Protein AF-A0A7K8X7M4-F1 (afdb_monomer)

Foldseek 3Di:
DDDADADPVRHRDQQQPDPVSPHGDPLVVVQVVQLVQVQQLDAPVRGDPDTDSPPDPVSRDDHDPVHNGGHDCVVNVVDDVPPPPPPPPPPDDPVVVVVVVVVVVVVVD

Solvent-accessible surface area (backbone atoms only — not comparable to full-atom values): 6964 Å² total; per-residue (Å²): 136,87,85,69,61,61,39,100,84,71,42,73,44,63,73,37,31,32,97,81,70,72,50,63,17,76,59,30,49,50,46,53,50,44,45,48,54,42,38,36,68,28,38,57,94,64,48,74,92,73,75,81,79,66,99,58,78,83,77,57,68,75,84,47,86,95,49,82,59,74,44,36,53,76,84,34,71,60,65,58,88,78,69,66,71,64,75,75,66,61,94,61,59,74,66,57,58,55,51,52,54,56,53,50,54,65,73,73,102

InterPro domains:
  IPR038885 Phospho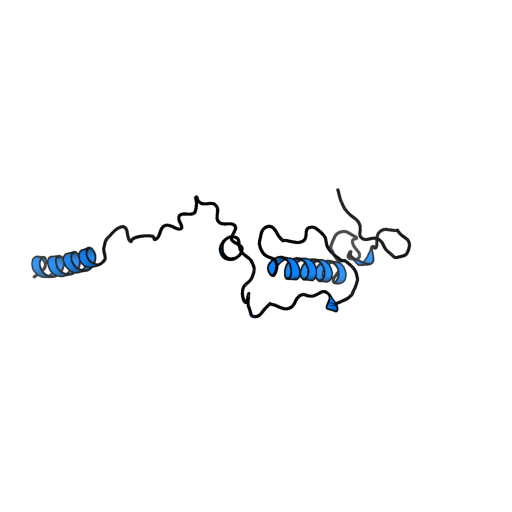lipase B1, membrane-associated [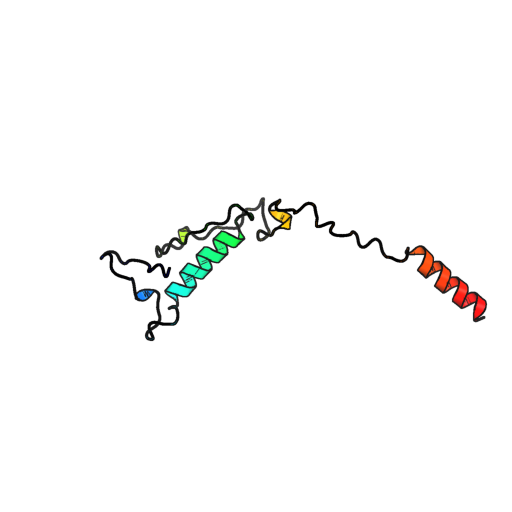PTHR21325] (8-77)

Radius of gyration: 26.49 Å; Cα contacts (8 Å, |Δi|>4): 73; chains: 1; bounding box: 84×27×50 Å

Sequence (109 aa):
NFFFVLSQNGKPDLSFFAADCFHFSIRGYAEMAMALWNNMLEPVGEKQTYNNFTHDRSKLKCPDPDKPFLSTLRNSGFRNPDFNLGKTEPSVPYWAVIVAAVAGVLVGS

Secondary structure (DSSP, 8-state):
---PPBPTTSSB-GGGB-TTSSSBPHHHHHHHHHHHHHHHHSPTTS-------SS-GGGPPPPPTT--S---TTTTT---TT--------SS-HHHHHHHHHHHHHH--

Mean predicted aligned error: 12.29 Å

Organism: NCBI:txid91767

Structure (mmCIF, N/CA/C/O backbone):
data_AF-A0A7K8X7M4-F1
#
_entry.id   AF-A0A7K8X7M4-F1
#
loop_
_atom_site.group_PDB
_atom_site.id
_atom_site.type_symbol
_atom_site.label_atom_id
_atom_site.label_alt_id
_atom_site.label_comp_id
_atom_site.label_asym_id
_atom_site.label_entity_id
_atom_site.label_seq_id
_atom_site.pdbx_PDB_ins_code
_atom_site.Cartn_x
_atom_site.Cartn_y
_atom_site.Cartn_z
_atom_site.occupancy
_atom_site.B_iso_or_equiv
_atom_site.auth_seq_id
_atom_site.auth_comp_id
_atom_site.auth_asym_id
_atom_site.auth_atom_id
_atom_site.pdbx_PDB_model_num
ATOM 1 N N . ASN A 1 1 ? 2.361 16.479 -9.514 1.00 38.31 1 ASN A N 1
ATOM 2 C CA . ASN A 1 1 ? 3.734 15.940 -9.557 1.00 38.31 1 ASN A CA 1
ATOM 3 C C . ASN A 1 1 ? 3.616 14.442 -9.813 1.00 38.31 1 ASN A C 1
ATOM 5 O O . ASN A 1 1 ? 3.019 13.770 -8.982 1.00 38.31 1 ASN A O 1
ATOM 9 N N . PHE A 1 2 ? 4.027 13.954 -10.986 1.00 48.69 2 PHE A N 1
ATOM 10 C CA . PHE A 1 2 ? 3.964 12.528 -11.330 1.00 48.69 2 PHE A CA 1
ATOM 11 C C . PHE A 1 2 ? 5.331 11.915 -11.015 1.00 48.69 2 PHE A C 1
ATOM 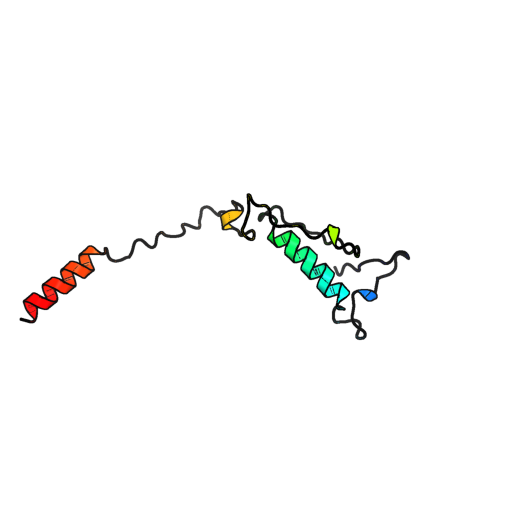13 O O . PHE A 1 2 ? 6.308 12.183 -11.711 1.00 48.69 2 PHE A O 1
ATOM 20 N N . PHE A 1 3 ? 5.415 11.167 -9.916 1.00 64.81 3 PHE A N 1
ATOM 21 C CA . PHE A 1 3 ? 6.647 10.493 -9.513 1.00 64.81 3 PHE A CA 1
ATOM 22 C C . PHE A 1 3 ? 6.813 9.208 -10.331 1.00 64.81 3 PHE A C 1
ATOM 24 O O . PHE A 1 3 ? 6.004 8.290 -10.218 1.00 64.81 3 PHE A O 1
ATOM 31 N N . PHE A 1 4 ? 7.864 9.140 -11.149 1.00 78.12 4 PHE A N 1
ATOM 32 C CA . PHE A 1 4 ? 8.248 7.921 -11.859 1.00 78.12 4 PHE A CA 1
ATOM 33 C C . PHE A 1 4 ? 9.108 7.030 -10.961 1.00 78.12 4 PHE A C 1
ATOM 35 O O . PHE A 1 4 ? 10.067 7.502 -10.348 1.00 78.12 4 PHE A O 1
ATOM 42 N N . VAL A 1 5 ? 8.800 5.730 -10.924 1.00 85.19 5 VAL A N 1
ATOM 43 C CA . VAL A 1 5 ? 9.707 4.731 -10.345 1.00 85.19 5 VAL A CA 1
ATOM 44 C C . VAL A 1 5 ? 10.943 4.650 -11.231 1.00 85.19 5 VAL A C 1
ATOM 46 O O . VAL A 1 5 ? 10.819 4.571 -12.452 1.00 85.19 5 VAL A O 1
ATOM 49 N N . LEU A 1 6 ? 12.130 4.699 -10.631 1.00 88.81 6 LEU A N 1
ATOM 50 C CA . LEU A 1 6 ? 13.388 4.655 -11.368 1.00 88.81 6 LEU A CA 1
ATOM 51 C C . LEU A 1 6 ? 13.924 3.225 -11.442 1.00 88.81 6 LEU A C 1
ATOM 53 O O . LEU A 1 6 ? 13.878 2.471 -10.472 1.00 88.81 6 LEU A O 1
ATOM 57 N N . SER A 1 7 ? 14.464 2.875 -12.603 1.00 85.81 7 SER A N 1
ATOM 58 C CA . SER A 1 7 ? 15.255 1.666 -12.809 1.00 85.81 7 SER A CA 1
ATOM 59 C C . SER A 1 7 ? 16.656 1.830 -12.199 1.00 85.81 7 SER A C 1
ATOM 61 O O . SER A 1 7 ? 17.057 2.931 -11.818 1.00 85.81 7 SER A O 1
ATOM 63 N N . GLN A 1 8 ? 17.453 0.758 -12.183 1.00 86.31 8 GLN A N 1
ATOM 64 C CA . GLN A 1 8 ? 18.852 0.787 -11.725 1.00 86.31 8 GLN A CA 1
ATOM 65 C C . GLN A 1 8 ? 19.707 1.812 -12.489 1.00 86.31 8 GLN A C 1
ATOM 67 O O . GLN A 1 8 ? 20.660 2.360 -11.948 1.00 86.31 8 GLN A O 1
ATOM 72 N N . ASN A 1 9 ? 19.317 2.131 -13.726 1.00 89.12 9 ASN A N 1
ATOM 73 C CA . ASN A 1 9 ? 20.000 3.102 -14.581 1.00 89.12 9 ASN A CA 1
ATOM 74 C C . ASN A 1 9 ? 19.536 4.555 -14.344 1.00 89.12 9 ASN A C 1
ATOM 76 O O . ASN A 1 9 ? 19.845 5.431 -15.149 1.00 89.12 9 ASN A O 1
ATOM 80 N N . GLY A 1 10 ? 18.712 4.810 -13.318 1.00 88.88 10 GLY A N 1
ATOM 81 C CA . GLY A 1 10 ? 18.181 6.138 -12.984 1.00 88.88 10 GLY A CA 1
ATOM 82 C C . GLY A 1 10 ? 17.128 6.687 -13.955 1.00 88.88 10 GLY A C 1
ATOM 83 O O . GLY A 1 10 ? 16.680 7.819 -13.801 1.00 88.88 10 GLY A O 1
ATOM 84 N N . LYS A 1 11 ? 16.720 5.905 -14.961 1.00 90.25 11 LYS A N 1
ATOM 85 C CA . LYS A 1 11 ? 15.651 6.252 -15.913 1.00 90.25 11 LYS A CA 1
ATOM 86 C C . LYS A 1 11 ? 14.291 5.754 -15.412 1.00 90.25 11 LYS A C 1
ATOM 88 O O . LYS A 1 11 ? 14.280 4.780 -14.658 1.00 90.25 11 LYS A O 1
ATOM 93 N N . PRO A 1 12 ? 13.163 6.343 -15.853 1.00 89.62 12 PRO A N 1
ATOM 94 C CA . PRO A 1 12 ? 11.837 5.802 -15.567 1.00 89.62 12 PRO A CA 1
ATOM 95 C C . PRO A 1 12 ? 11.740 4.317 -15.935 1.00 89.62 12 PRO A C 1
ATOM 97 O O . PRO A 1 12 ? 12.068 3.923 -17.056 1.00 89.62 12 PRO A O 1
ATOM 100 N N . ASP A 1 13 ? 11.311 3.495 -14.984 1.00 91.38 13 ASP A N 1
ATOM 101 C CA . ASP A 1 13 ? 11.078 2.072 -15.191 1.00 91.38 13 ASP A CA 1
ATOM 102 C C . ASP A 1 13 ? 9.705 1.872 -15.844 1.00 91.38 13 ASP A C 1
ATOM 104 O O . ASP A 1 13 ? 8.661 1.874 -15.190 1.00 91.38 13 ASP A O 1
ATOM 108 N N . LEU A 1 14 ? 9.712 1.701 -17.166 1.00 91.38 14 LEU A N 1
ATOM 109 C CA . LEU A 1 14 ? 8.496 1.495 -17.951 1.00 91.38 14 LEU A CA 1
ATOM 110 C C . LEU A 1 14 ? 7.857 0.117 -17.721 1.00 91.38 14 LEU A C 1
ATOM 112 O O . LEU A 1 14 ? 6.718 -0.085 -18.123 1.00 91.38 14 LEU A O 1
ATOM 116 N N . SER A 1 15 ? 8.525 -0.820 -17.034 1.00 91.56 15 SER A N 1
ATOM 117 C CA . SER A 1 15 ? 7.957 -2.152 -16.765 1.00 91.56 15 SER A CA 1
ATOM 118 C C . SER A 1 15 ? 6.752 -2.130 -15.812 1.00 91.56 15 SER A C 1
ATOM 120 O O . SER A 1 15 ? 6.012 -3.113 -15.711 1.00 91.56 15 SER A O 1
ATOM 122 N N . PHE A 1 16 ? 6.516 -1.006 -15.128 1.00 92.25 16 PHE A N 1
ATOM 123 C CA . PHE A 1 16 ? 5.310 -0.775 -14.330 1.00 92.25 16 PHE A CA 1
ATOM 124 C C . PHE A 1 16 ? 4.078 -0.401 -15.168 1.00 92.25 16 PHE A C 1
ATOM 126 O O . PHE A 1 16 ? 2.969 -0.417 -14.635 1.00 92.25 16 PHE A O 1
ATOM 133 N N . PHE A 1 17 ? 4.245 -0.125 -16.464 1.00 93.44 17 PHE A N 1
ATOM 134 C CA . PHE A 1 17 ? 3.170 0.221 -17.394 1.00 93.44 17 PHE A CA 1
ATOM 135 C C . PHE A 1 17 ? 2.946 -0.889 -18.427 1.00 93.44 17 PHE A C 1
ATOM 137 O O . PHE A 1 17 ? 3.832 -1.696 -18.712 1.00 93.44 17 PHE A O 1
ATOM 144 N N . ALA A 1 18 ? 1.727 -0.965 -18.953 1.00 94.56 18 ALA A N 1
ATOM 145 C CA . ALA A 1 18 ? 1.362 -1.843 -20.053 1.00 94.56 18 ALA A CA 1
ATOM 146 C C . ALA A 1 18 ? 1.980 -1.354 -21.377 1.00 94.56 18 ALA A C 1
ATOM 148 O O . ALA A 1 18 ? 2.614 -0.301 -21.441 1.00 94.56 18 ALA A O 1
ATOM 149 N N . ALA A 1 19 ? 1.780 -2.115 -22.457 1.00 93.75 19 ALA A N 1
ATOM 150 C CA . ALA A 1 19 ? 2.335 -1.794 -23.776 1.00 93.75 19 ALA A CA 1
ATOM 151 C C . ALA A 1 19 ? 1.843 -0.450 -24.352 1.00 93.75 19 ALA A C 1
ATOM 153 O O . ALA A 1 19 ? 2.506 0.121 -25.212 1.00 93.75 19 ALA A O 1
ATOM 154 N N . ASP A 1 20 ? 0.700 0.053 -23.877 1.00 93.38 20 ASP A N 1
ATOM 155 C CA . ASP A 1 20 ? 0.149 1.360 -24.251 1.00 93.38 20 ASP A CA 1
ATOM 156 C C . ASP A 1 20 ? 0.756 2.540 -23.470 1.00 93.38 20 ASP A C 1
ATOM 158 O O . ASP A 1 20 ? 0.398 3.689 -23.723 1.00 93.38 20 ASP A O 1
ATOM 162 N N . CYS A 1 21 ? 1.669 2.268 -22.530 1.00 89.56 21 CYS A N 1
ATOM 163 C CA . CYS A 1 21 ? 2.324 3.252 -21.667 1.00 89.56 21 CYS A CA 1
ATOM 164 C C . CYS A 1 21 ? 1.362 4.100 -20.810 1.00 89.56 21 CYS A C 1
ATOM 166 O O . CYS A 1 21 ? 1.782 5.117 -20.255 1.00 89.56 21 CYS A O 1
ATOM 168 N N . PHE A 1 22 ? 0.093 3.702 -20.691 1.00 88.56 22 PHE A N 1
ATOM 169 C CA . PHE A 1 22 ? -0.933 4.442 -19.961 1.00 88.56 22 PHE A CA 1
ATOM 170 C C . PHE A 1 22 ? -1.502 3.623 -18.807 1.00 88.56 22 PHE A C 1
ATOM 172 O O . PHE A 1 22 ? -1.531 4.091 -17.668 1.00 88.56 22 PHE A O 1
ATOM 179 N N . HIS A 1 23 ? -1.912 2.386 -19.075 1.00 94.31 23 HIS A N 1
ATOM 180 C CA . HIS A 1 23 ? -2.382 1.500 -18.021 1.00 94.31 23 HIS A CA 1
ATOM 181 C C . HIS A 1 23 ? -1.203 0.924 -17.243 1.00 94.31 23 HIS A C 1
ATOM 183 O O . HIS A 1 23 ? -0.102 0.754 -17.768 1.00 94.31 23 HIS A O 1
ATOM 189 N N . PHE A 1 24 ? -1.430 0.581 -15.977 1.00 93.44 24 PHE A N 1
ATOM 190 C CA . PHE A 1 24 ? -0.435 -0.164 -15.220 1.00 93.44 24 PHE A CA 1
ATOM 191 C C . PHE A 1 24 ? -0.311 -1.589 -15.759 1.00 93.44 24 PHE A C 1
ATOM 193 O O . PHE A 1 24 ? -1.294 -2.221 -16.150 1.00 93.44 24 PHE A O 1
ATOM 200 N N . SER A 1 25 ? 0.910 -2.117 -15.746 1.00 94.88 25 SER A N 1
ATOM 201 C CA . SER A 1 25 ? 1.130 -3.543 -15.960 1.00 94.88 25 SER A CA 1
ATOM 202 C C . SER A 1 25 ? 0.639 -4.338 -14.750 1.00 94.88 25 SER A C 1
ATOM 204 O O . SER A 1 25 ? 0.367 -3.791 -13.677 1.00 94.88 25 SER A O 1
ATOM 206 N N . ILE A 1 26 ? 0.607 -5.666 -14.876 1.00 94.12 26 ILE A N 1
ATOM 207 C CA . ILE A 1 26 ? 0.345 -6.550 -13.733 1.00 94.12 26 ILE A CA 1
ATOM 208 C C . ILE A 1 26 ? 1.317 -6.294 -12.569 1.00 94.12 26 ILE A C 1
ATOM 210 O O . ILE A 1 26 ? 0.934 -6.394 -11.405 1.00 94.12 26 ILE A O 1
ATOM 214 N N . ARG A 1 27 ? 2.559 -5.894 -12.878 1.00 92.44 27 ARG A N 1
ATOM 215 C CA . ARG A 1 27 ? 3.561 -5.504 -11.885 1.00 92.44 27 ARG A CA 1
ATOM 216 C C . ARG A 1 27 ? 3.164 -4.196 -11.201 1.00 92.44 27 ARG A C 1
ATOM 218 O O . ARG A 1 27 ? 3.140 -4.157 -9.978 1.00 92.44 27 ARG A O 1
ATOM 225 N N . GLY A 1 28 ? 2.796 -3.165 -11.967 1.00 92.62 28 GLY A N 1
ATOM 226 C CA . GLY A 1 28 ? 2.307 -1.890 -11.425 1.00 92.62 28 GLY A CA 1
ATOM 227 C C . GLY A 1 28 ? 1.125 -2.068 -10.473 1.00 92.62 28 GLY A C 1
ATOM 228 O O . GLY A 1 28 ? 1.187 -1.629 -9.324 1.00 92.62 28 GLY A O 1
ATOM 229 N N . TYR A 1 29 ? 0.096 -2.804 -10.904 1.00 94.62 29 TYR A N 1
ATOM 230 C CA . TYR A 1 29 ? -1.056 -3.110 -10.056 1.00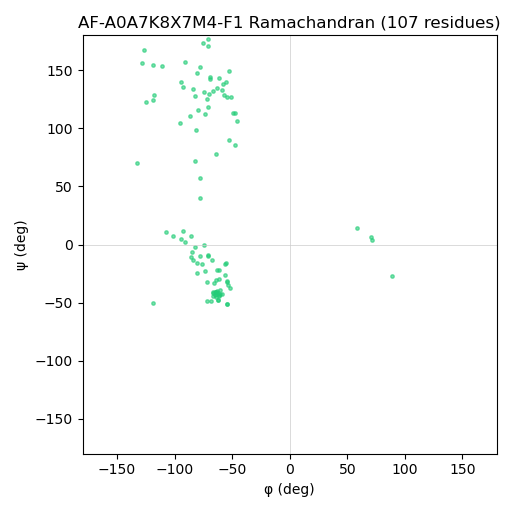 94.62 29 TYR A CA 1
ATOM 231 C C . TYR A 1 29 ? -0.677 -3.898 -8.802 1.00 94.62 29 TYR A C 1
ATOM 233 O O . TYR A 1 29 ? -1.160 -3.574 -7.718 1.00 94.62 29 TYR A O 1
ATOM 241 N N . ALA A 1 30 ? 0.195 -4.905 -8.918 1.00 94.00 30 ALA A N 1
ATOM 242 C CA . ALA A 1 30 ? 0.620 -5.700 -7.771 1.00 94.00 30 ALA A CA 1
ATOM 243 C C . ALA A 1 30 ? 1.339 -4.852 -6.710 1.00 94.00 30 ALA A C 1
ATOM 245 O O . ALA A 1 30 ? 1.040 -4.989 -5.525 1.00 94.00 30 ALA A O 1
ATOM 246 N N . GLU A 1 31 ? 2.247 -3.960 -7.116 1.00 93.50 31 GLU A N 1
ATOM 247 C CA . GLU A 1 31 ? 2.951 -3.081 -6.178 1.00 93.50 31 GLU A CA 1
ATOM 248 C C . GLU A 1 31 ? 2.005 -2.094 -5.482 1.00 93.50 31 GLU A C 1
ATOM 250 O O . GLU A 1 31 ? 2.066 -1.925 -4.262 1.00 93.50 31 GLU A O 1
ATOM 255 N N . MET A 1 32 ? 1.080 -1.489 -6.235 1.00 92.81 32 MET A N 1
ATOM 256 C CA . MET A 1 32 ? 0.073 -0.579 -5.679 1.00 92.81 32 MET A CA 1
ATOM 257 C C . MET A 1 32 ? -0.884 -1.297 -4.722 1.00 92.81 32 MET A C 1
ATOM 259 O O . MET A 1 32 ? -1.201 -0.769 -3.657 1.00 92.81 32 MET A O 1
ATOM 263 N N . ALA A 1 33 ? -1.313 -2.513 -5.066 1.00 94.88 33 ALA A N 1
ATOM 264 C CA . ALA A 1 33 ? -2.177 -3.325 -4.219 1.00 94.88 33 ALA A CA 1
ATOM 265 C C . ALA A 1 33 ? -1.482 -3.716 -2.906 1.00 94.88 33 ALA A C 1
ATOM 267 O O . ALA A 1 33 ? -2.102 -3.639 -1.847 1.00 94.88 33 ALA A O 1
ATOM 268 N N . MET A 1 34 ? -0.192 -4.072 -2.947 1.00 95.25 34 MET A N 1
ATOM 269 C CA . MET A 1 34 ? 0.586 -4.353 -1.733 1.00 95.25 34 MET A CA 1
ATOM 270 C C . MET A 1 34 ? 0.730 -3.117 -0.844 1.00 95.25 34 MET A C 1
ATOM 272 O O . MET A 1 34 ? 0.560 -3.210 0.371 1.00 95.25 34 MET A O 1
ATOM 276 N N . ALA A 1 35 ? 1.005 -1.950 -1.431 1.00 95.00 35 ALA A N 1
ATOM 277 C CA . ALA A 1 35 ? 1.096 -0.714 -0.665 1.00 95.00 35 ALA A CA 1
ATOM 278 C C . ALA A 1 35 ? -0.241 -0.335 -0.012 1.00 95.00 35 ALA A C 1
ATOM 280 O O . ALA A 1 35 ? -0.263 0.068 1.152 1.00 95.00 35 ALA A O 1
ATOM 281 N N . LEU A 1 36 ? -1.354 -0.508 -0.733 1.00 95.62 36 LEU A N 1
ATOM 282 C CA . LEU A 1 36 ? -2.695 -0.309 -0.191 1.00 95.62 36 LEU A CA 1
ATOM 283 C C . LEU A 1 36 ? -2.985 -1.288 0.949 1.00 95.62 36 LEU A C 1
ATOM 285 O O . LEU A 1 36 ? -3.444 -0.864 2.005 1.00 95.62 36 LEU A O 1
ATOM 289 N N . TRP A 1 37 ? -2.691 -2.574 0.760 1.00 96.25 37 TRP A N 1
ATOM 290 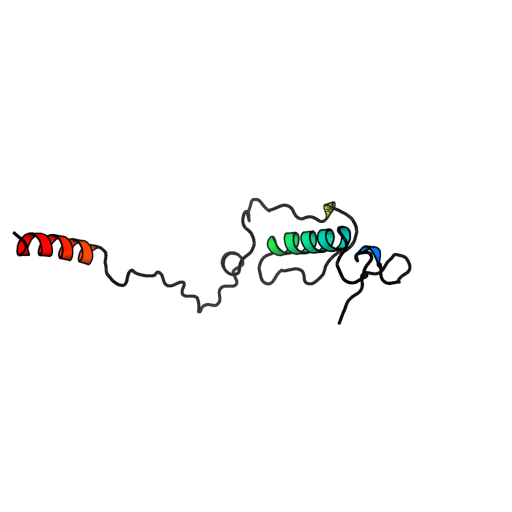C CA . TRP A 1 37 ? -2.869 -3.600 1.787 1.00 96.25 37 TRP A CA 1
ATOM 291 C C . TRP A 1 37 ? -2.144 -3.237 3.083 1.00 96.25 37 TRP A C 1
ATOM 293 O O . TRP A 1 37 ? -2.766 -3.176 4.143 1.00 96.25 37 TRP A O 1
ATOM 303 N N . ASN A 1 38 ? -0.861 -2.889 2.982 1.00 96.12 38 ASN A N 1
ATOM 304 C CA . ASN A 1 38 ? -0.064 -2.462 4.129 1.00 96.12 38 ASN A CA 1
ATOM 305 C C . ASN A 1 38 ? -0.673 -1.226 4.815 1.00 96.12 38 ASN A C 1
ATOM 307 O O . ASN A 1 38 ? -0.801 -1.206 6.037 1.00 96.12 38 ASN A O 1
ATOM 311 N N . ASN A 1 39 ? -1.142 -0.251 4.031 1.00 96.38 39 ASN A N 1
ATOM 312 C CA . ASN A 1 39 ? -1.822 0.950 4.524 1.00 96.38 39 ASN A CA 1
ATOM 313 C C . ASN A 1 39 ? -3.160 0.667 5.227 1.00 96.38 39 ASN A C 1
ATOM 315 O O . ASN A 1 39 ? -3.579 1.424 6.107 1.00 96.38 39 ASN A O 1
ATOM 319 N N . MET A 1 40 ? -3.881 -0.388 4.837 1.00 96.12 40 MET A N 1
ATOM 320 C CA . MET A 1 40 ? -5.135 -0.774 5.494 1.00 96.12 40 MET A CA 1
ATOM 321 C C . MET A 1 40 ? -4.899 -1.406 6.868 1.00 96.12 40 MET A C 1
ATOM 323 O O . MET A 1 40 ? -5.793 -1.361 7.711 1.00 96.12 40 MET A O 1
ATOM 327 N N . LEU A 1 41 ? -3.706 -1.949 7.118 1.00 95.69 41 LEU A N 1
ATOM 328 C CA . LEU A 1 41 ? -3.317 -2.499 8.419 1.00 95.69 41 LEU A CA 1
ATOM 329 C C . LEU A 1 41 ? -2.752 -1.431 9.373 1.00 95.69 41 LEU A C 1
ATOM 331 O O . LEU A 1 41 ? -2.625 -1.678 10.569 1.00 95.69 41 LEU A O 1
ATOM 335 N N . GLU A 1 42 ? -2.468 -0.228 8.875 1.00 95.06 42 GLU A N 1
ATOM 336 C CA . GLU A 1 42 ? -1.952 0.893 9.668 1.00 95.06 42 GLU A CA 1
ATOM 337 C C . GLU A 1 42 ? -3.078 1.798 10.195 1.00 95.06 42 GLU A C 1
ATOM 339 O O . GLU A 1 42 ? -3.973 2.169 9.417 1.00 95.06 42 GLU A O 1
ATOM 344 N N . PRO A 1 43 ? -3.036 2.213 11.478 1.00 93.44 43 PRO A N 1
ATOM 345 C CA . PRO A 1 43 ? -3.993 3.162 12.034 1.00 93.44 43 PRO A CA 1
ATOM 346 C C . PRO A 1 43 ? -4.090 4.445 11.202 1.00 93.44 43 PRO A C 1
ATOM 348 O O . PRO A 1 43 ? -3.125 4.897 10.586 1.00 93.44 43 PRO A O 1
ATOM 351 N N . VAL A 1 44 ? -5.267 5.068 11.181 1.00 93.44 44 VAL A N 1
ATOM 352 C CA . VAL A 1 44 ? -5.412 6.434 10.658 1.00 93.44 44 VAL A CA 1
ATOM 353 C C . VAL A 1 44 ? -4.438 7.363 11.396 1.00 93.44 44 VAL A C 1
ATOM 355 O O . VAL A 1 44 ? -4.241 7.207 12.595 1.00 93.44 44 VAL A O 1
ATOM 358 N N . GLY A 1 45 ? -3.811 8.291 10.664 1.00 91.62 45 GLY A N 1
ATOM 359 C CA . GLY A 1 45 ? -2.742 9.174 11.155 1.00 91.62 45 GLY A CA 1
ATOM 360 C C . GLY A 1 45 ? -1.335 8.592 11.014 1.00 91.62 45 GLY A C 1
ATOM 361 O O . GLY A 1 45 ? -0.394 9.345 10.804 1.00 91.62 45 GLY A O 1
ATOM 362 N N . GLU A 1 46 ? -1.220 7.265 11.013 1.00 93.31 46 GLU A N 1
ATOM 363 C CA . GLU A 1 46 ? 0.046 6.521 10.920 1.00 93.31 46 GLU A CA 1
ATOM 364 C C . GLU A 1 46 ? 0.227 5.856 9.542 1.00 93.31 46 GLU A C 1
ATOM 366 O O . GLU A 1 46 ? 1.100 5.011 9.362 1.00 93.31 46 GLU A O 1
ATOM 371 N N . LYS A 1 47 ? -0.622 6.205 8.565 1.00 94.44 47 LYS A N 1
ATOM 372 C CA . LYS A 1 47 ? -0.597 5.611 7.222 1.00 94.44 47 LYS A CA 1
ATOM 373 C C . LYS A 1 47 ? 0.634 6.063 6.442 1.00 94.44 47 LYS A C 1
ATOM 375 O O . LYS A 1 47 ? 0.877 7.264 6.306 1.00 94.44 47 LYS A O 1
ATOM 380 N N . GLN A 1 48 ? 1.365 5.118 5.863 1.00 93.31 48 GLN A N 1
ATOM 381 C C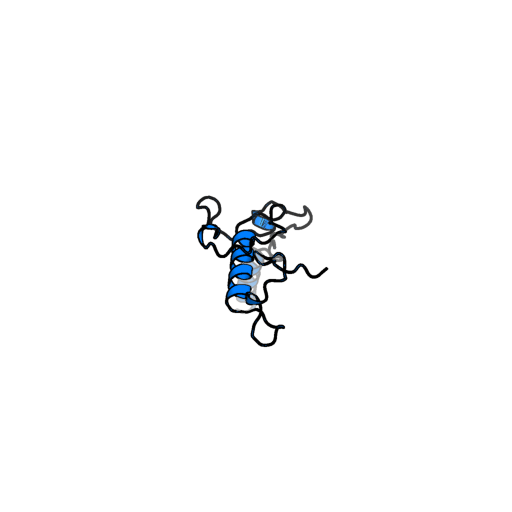A . GLN A 1 48 ? 2.495 5.393 4.986 1.00 93.31 48 GLN A CA 1
ATOM 382 C C . GLN A 1 48 ? 2.069 6.241 3.774 1.00 93.31 48 GLN A C 1
ATOM 384 O O . GLN A 1 48 ? 1.093 5.967 3.069 1.00 93.31 48 GLN A O 1
ATOM 389 N N . THR A 1 49 ? 2.857 7.278 3.499 1.00 91.69 49 THR A N 1
ATOM 390 C CA . THR A 1 49 ? 2.673 8.206 2.370 1.00 91.69 49 THR A CA 1
ATOM 391 C C . THR A 1 49 ? 3.610 7.905 1.200 1.00 91.69 49 THR A C 1
ATOM 393 O O . THR A 1 49 ? 3.673 8.661 0.232 1.00 91.69 49 THR A O 1
ATOM 396 N N . TYR A 1 50 ? 4.339 6.792 1.282 1.00 89.06 50 TYR A N 1
ATOM 397 C CA . TYR A 1 50 ? 5.291 6.335 0.281 1.00 89.06 50 TYR A CA 1
ATOM 398 C C . TYR A 1 50 ? 5.003 4.885 -0.111 1.00 89.06 50 TYR A C 1
ATOM 400 O O . TYR A 1 50 ? 4.446 4.110 0.664 1.00 89.06 50 TYR A O 1
ATOM 408 N N . ASN A 1 51 ? 5.442 4.513 -1.312 1.00 88.38 51 ASN A N 1
ATOM 409 C CA . ASN A 1 51 ? 5.362 3.149 -1.818 1.00 88.38 51 ASN A CA 1
ATOM 410 C C . ASN A 1 51 ? 6.777 2.624 -2.069 1.00 88.38 51 ASN A C 1
ATOM 412 O O . ASN A 1 51 ? 7.565 3.256 -2.773 1.00 88.38 51 ASN A O 1
ATOM 416 N N . ASN A 1 52 ? 7.091 1.448 -1.529 1.00 89.12 52 ASN A N 1
ATOM 417 C CA . ASN A 1 52 ? 8.302 0.719 -1.890 1.00 89.12 52 ASN A CA 1
ATOM 418 C C . ASN A 1 52 ? 8.011 -0.141 -3.130 1.00 89.12 52 ASN A C 1
ATOM 420 O O . ASN A 1 52 ? 7.276 -1.119 -3.026 1.00 89.12 52 ASN A O 1
ATOM 424 N N . PHE A 1 53 ? 8.591 0.205 -4.282 1.00 88.12 53 PHE A N 1
ATOM 425 C CA . PHE A 1 53 ? 8.396 -0.498 -5.562 1.00 88.12 53 PHE A CA 1
ATOM 426 C C . PHE A 1 53 ? 9.437 -1.601 -5.844 1.00 88.12 53 PHE A C 1
ATOM 428 O O . PHE A 1 53 ? 9.507 -2.124 -6.960 1.00 88.12 53 PHE A O 1
ATOM 435 N N . THR A 1 54 ? 10.250 -1.987 -4.855 1.00 87.12 54 THR A N 1
ATOM 436 C CA . THR A 1 54 ? 11.139 -3.150 -4.980 1.00 87.12 54 THR A CA 1
ATOM 437 C C . THR A 1 54 ? 10.302 -4.409 -5.167 1.00 87.12 54 THR A C 1
ATOM 439 O O . THR A 1 54 ? 9.342 -4.621 -4.431 1.00 87.12 54 THR A O 1
ATOM 442 N N . HIS A 1 55 ? 10.673 -5.267 -6.117 1.00 85.31 55 HIS A N 1
ATOM 443 C CA . HIS A 1 55 ? 9.960 -6.514 -6.409 1.00 85.31 55 HIS A CA 1
ATOM 444 C C . HIS A 1 55 ? 10.286 -7.611 -5.373 1.00 85.31 55 HIS A C 1
ATOM 446 O O . HIS A 1 55 ? 10.791 -8.684 -5.700 1.00 85.31 55 HIS A O 1
ATOM 452 N N . ASP A 1 56 ? 10.029 -7.306 -4.105 1.00 90.62 56 ASP A N 1
ATOM 453 C CA . ASP A 1 56 ? 10.171 -8.197 -2.961 1.00 90.62 56 ASP A CA 1
ATOM 454 C C . ASP A 1 56 ? 8.800 -8.374 -2.302 1.00 90.62 56 ASP A C 1
ATOM 456 O O . ASP A 1 56 ? 8.140 -7.398 -1.945 1.00 90.62 56 ASP A O 1
ATOM 460 N N . ARG A 1 57 ? 8.353 -9.625 -2.163 1.00 89.44 57 ARG A N 1
ATOM 461 C CA . ARG A 1 57 ? 7.056 -9.970 -1.562 1.00 89.44 57 ARG A CA 1
ATOM 462 C C . ARG A 1 57 ? 7.103 -10.035 -0.037 1.00 89.44 57 ARG A C 1
ATOM 464 O O . ARG A 1 57 ? 6.043 -10.009 0.579 1.00 89.44 57 ARG A O 1
ATOM 471 N N . SER A 1 58 ? 8.292 -10.053 0.569 1.00 93.06 58 SER A N 1
ATOM 472 C CA . SER A 1 58 ? 8.463 -10.072 2.029 1.00 93.06 58 SER A CA 1
ATOM 473 C C . SER A 1 58 ? 7.915 -8.813 2.715 1.00 93.06 58 SER A C 1
ATOM 475 O O . SER A 1 58 ? 7.552 -8.842 3.887 1.00 93.06 58 SER A O 1
ATOM 477 N N . LYS A 1 59 ? 7.785 -7.710 1.968 1.00 93.06 59 LYS A N 1
ATOM 478 C CA . LYS A 1 59 ? 7.234 -6.438 2.456 1.00 93.06 59 LYS A CA 1
ATOM 479 C C . LYS A 1 59 ? 5.726 -6.453 2.718 1.00 93.06 59 LYS A C 1
ATOM 481 O O . LYS A 1 59 ? 5.195 -5.452 3.198 1.00 93.06 59 LYS A O 1
ATOM 486 N N . LEU A 1 60 ? 5.013 -7.510 2.325 1.00 93.81 60 LEU A N 1
ATOM 487 C CA . LEU A 1 60 ? 3.580 -7.624 2.570 1.00 93.81 60 LEU A CA 1
ATOM 488 C C . LEU A 1 60 ? 3.351 -7.857 4.066 1.00 93.81 60 LEU A C 1
ATOM 490 O O . LEU A 1 60 ? 3.812 -8.848 4.626 1.00 93.81 60 LEU A O 1
ATOM 494 N N . LYS A 1 61 ? 2.649 -6.929 4.718 1.00 93.25 61 LYS A N 1
ATOM 495 C CA . LYS A 1 61 ? 2.363 -7.012 6.150 1.00 93.25 61 LYS A CA 1
ATOM 496 C C . LYS A 1 61 ? 1.281 -8.058 6.412 1.00 93.25 61 LYS A C 1
ATOM 498 O O . LYS A 1 61 ? 0.222 -8.049 5.778 1.00 93.25 61 LYS A O 1
ATOM 503 N N . CYS A 1 62 ? 1.541 -8.931 7.378 1.00 92.75 62 CYS A N 1
ATOM 504 C CA . CYS A 1 62 ? 0.531 -9.83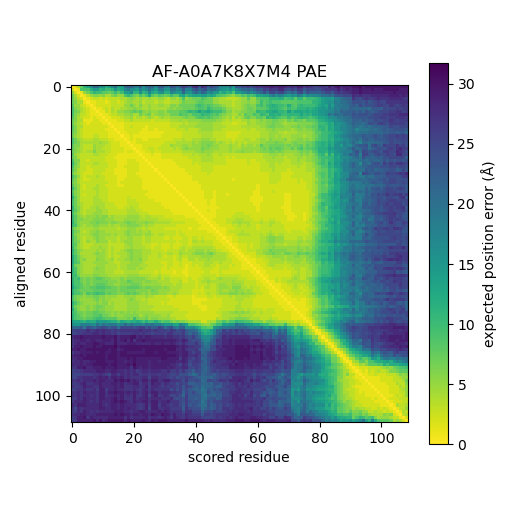3 7.918 1.00 92.75 62 CYS A CA 1
ATOM 505 C C . CYS A 1 62 ? -0.352 -9.090 8.936 1.00 92.75 62 CYS A C 1
ATOM 507 O O . CYS A 1 62 ? 0.148 -8.195 9.623 1.00 92.75 62 CYS A O 1
ATOM 509 N N . PRO A 1 63 ? -1.642 -9.448 9.058 1.00 93.06 63 PRO A N 1
ATOM 510 C CA . PRO A 1 63 ? -2.494 -8.940 10.126 1.00 93.06 63 PRO A CA 1
ATOM 511 C C . PRO A 1 63 ? -1.924 -9.274 11.508 1.00 93.06 63 PRO A C 1
ATOM 513 O O . PRO A 1 63 ? -1.452 -10.387 11.742 1.00 93.06 63 PRO A O 1
ATOM 516 N N . ASP A 1 64 ? -1.995 -8.306 12.413 1.00 90.38 64 ASP A N 1
ATOM 517 C CA . ASP A 1 64 ? -1.611 -8.462 13.813 1.00 90.38 64 ASP A CA 1
ATOM 518 C C . ASP A 1 64 ? -2.777 -9.115 14.587 1.00 90.38 64 ASP A C 1
ATOM 520 O O . ASP A 1 64 ? -3.904 -8.614 14.492 1.00 90.38 64 ASP A O 1
ATOM 524 N N . PRO A 1 65 ? -2.559 -10.213 15.340 1.00 93.31 65 PRO A N 1
ATOM 525 C CA . PRO A 1 65 ? -3.594 -10.818 16.178 1.00 93.31 65 PRO A CA 1
ATOM 526 C C . PRO A 1 65 ? -4.250 -9.840 17.164 1.00 93.31 65 PRO A C 1
ATOM 528 O O . PRO A 1 65 ? -5.443 -9.971 17.435 1.00 93.31 65 PRO A O 1
ATOM 531 N N . ASP A 1 66 ? -3.512 -8.834 17.644 1.00 93.00 66 ASP A N 1
ATOM 532 C CA . ASP A 1 66 ? -4.029 -7.809 18.556 1.00 93.00 66 ASP A CA 1
ATOM 533 C C . ASP A 1 66 ? -4.901 -6.766 17.826 1.00 93.00 66 ASP A C 1
ATOM 535 O O . ASP A 1 66 ? -5.680 -6.036 18.447 1.00 93.00 66 ASP A O 1
ATOM 539 N N . LYS A 1 67 ? -4.806 -6.696 16.489 1.00 90.31 67 LYS A N 1
ATOM 540 C CA . LYS A 1 67 ? -5.570 -5.790 15.612 1.00 90.31 67 LYS A CA 1
ATOM 541 C C . LYS A 1 67 ? -6.164 -6.563 14.422 1.00 90.31 67 LYS A C 1
ATOM 543 O O . LYS A 1 67 ? -5.769 -6.344 13.276 1.00 90.31 67 LYS A O 1
ATOM 548 N N . PRO A 1 68 ? -7.171 -7.423 14.654 1.00 92.12 68 PRO A N 1
ATOM 549 C CA . PRO A 1 68 ? -7.666 -8.367 13.648 1.00 92.12 68 PRO A CA 1
ATOM 550 C C . PRO A 1 68 ? -8.518 -7.732 12.531 1.00 92.12 68 PRO A C 1
ATOM 552 O O . PRO A 1 68 ? -8.991 -8.434 11.639 1.00 92.12 68 PRO A O 1
ATOM 555 N N . PHE A 1 69 ? -8.749 -6.416 12.567 1.00 92.50 69 PHE A N 1
ATOM 556 C CA . PHE A 1 69 ? -9.602 -5.697 11.619 1.00 92.50 69 PHE A CA 1
ATOM 557 C C . PHE A 1 69 ? -8.813 -4.644 10.843 1.00 92.50 69 PHE A C 1
ATOM 559 O O . PHE A 1 69 ? -7.845 -4.081 11.348 1.00 92.50 69 PHE A O 1
ATOM 566 N N . LEU A 1 70 ? -9.289 -4.304 9.642 1.00 95.06 70 LEU A N 1
ATOM 567 C CA . LEU A 1 70 ? -8.741 -3.184 8.876 1.00 95.06 70 LEU A CA 1
ATOM 568 C C . LEU A 1 70 ? -8.909 -1.865 9.641 1.00 95.06 70 LEU A C 1
ATOM 570 O O . LEU A 1 70 ? -9.926 -1.626 10.302 1.00 95.06 70 LEU A O 1
ATOM 574 N N . SER A 1 71 ? -7.920 -0.988 9.521 1.00 94.44 71 SER A N 1
ATOM 575 C CA . SER A 1 71 ? -7.888 0.292 10.217 1.00 94.44 71 SER A CA 1
ATOM 576 C C . SER A 1 71 ? -8.897 1.282 9.635 1.00 94.44 71 SER A C 1
ATOM 578 O O . SER A 1 71 ? -8.884 1.615 8.451 1.00 94.44 71 SER A O 1
ATOM 580 N N . THR A 1 72 ? -9.756 1.794 10.508 1.00 93.19 72 THR A N 1
ATOM 581 C CA . THR A 1 72 ? -10.819 2.769 10.245 1.00 93.19 72 THR A CA 1
ATOM 582 C C . THR A 1 72 ? -10.676 3.956 11.192 1.00 93.19 72 THR A C 1
ATOM 584 O O . THR A 1 72 ? -9.997 3.864 12.214 1.00 93.19 72 THR A O 1
ATOM 587 N N . LEU A 1 73 ? -11.389 5.056 10.930 1.00 91.44 73 LEU A N 1
ATOM 588 C CA . LEU A 1 73 ? -11.431 6.207 11.847 1.00 91.44 73 LEU A CA 1
ATOM 589 C C . LEU A 1 73 ? -11.797 5.802 13.286 1.00 91.44 73 LEU A C 1
ATOM 591 O O . LEU A 1 73 ? -11.233 6.326 14.243 1.00 91.44 73 LEU A O 1
ATOM 595 N N . ARG A 1 74 ? -12.708 4.829 13.440 1.00 88.75 74 ARG A N 1
ATOM 596 C CA . ARG A 1 74 ? -13.211 4.379 14.744 1.00 88.75 74 ARG A CA 1
ATOM 597 C C . ARG A 1 74 ? -12.178 3.583 15.537 1.00 88.75 74 ARG A C 1
ATOM 599 O O . ARG A 1 74 ? -12.002 3.852 16.718 1.00 88.75 74 ARG A O 1
ATOM 606 N N . ASN A 1 75 ? -11.536 2.593 14.918 1.00 90.06 75 ASN A N 1
ATOM 607 C CA . ASN A 1 75 ? -10.580 1.725 15.620 1.00 90.06 75 ASN A CA 1
ATOM 608 C C . ASN A 1 75 ? -9.158 2.312 15.680 1.00 90.06 75 ASN A C 1
ATOM 610 O O . ASN A 1 75 ? -8.315 1.768 16.379 1.00 90.06 75 ASN A O 1
ATOM 614 N N . SER A 1 76 ? -8.914 3.439 15.002 1.00 90.38 76 SER A N 1
ATOM 615 C CA . SER A 1 76 ? -7.634 4.160 15.038 1.00 90.38 76 SER A CA 1
ATOM 616 C C . SER A 1 76 ? -7.594 5.292 16.069 1.00 90.38 76 SER A C 1
ATOM 618 O O . SER A 1 76 ? -6.649 6.069 16.079 1.00 90.38 76 SER A O 1
ATOM 620 N N . GLY A 1 77 ? -8.637 5.463 16.890 1.00 83.69 77 GLY A N 1
ATOM 621 C CA . GLY A 1 77 ? -8.696 6.559 17.867 1.00 83.69 77 GLY A CA 1
ATOM 622 C C . GLY A 1 77 ? -8.890 7.955 17.255 1.00 83.69 77 GLY A C 1
ATOM 623 O O . GLY A 1 77 ? -8.920 8.936 17.989 1.00 83.69 77 GLY A O 1
ATOM 624 N N . PHE A 1 78 ? -9.110 8.052 15.938 1.00 74.56 78 PHE A N 1
ATOM 625 C CA . PHE A 1 78 ? -9.367 9.293 15.190 1.00 74.56 78 PHE A CA 1
ATOM 626 C C . PHE A 1 78 ? -10.813 9.786 15.352 1.00 74.56 78 PHE A C 1
ATOM 628 O O . PHE A 1 78 ? -11.470 10.222 14.401 1.00 74.56 78 PHE A O 1
ATOM 635 N N . ARG A 1 79 ? -11.361 9.683 16.566 1.00 68.31 79 ARG A N 1
ATOM 636 C CA . ARG A 1 79 ? -12.707 10.180 16.830 1.00 68.31 79 ARG A CA 1
ATOM 637 C C . ARG A 1 79 ? -12.656 11.703 16.873 1.00 68.31 79 ARG A C 1
ATOM 639 O O . ARG A 1 79 ? -12.116 12.283 17.808 1.00 68.31 79 ARG A O 1
ATOM 646 N N . ASN A 1 80 ? -13.278 12.337 15.884 1.00 57.19 80 ASN A N 1
ATOM 647 C CA . ASN A 1 80 ? -13.799 13.686 16.061 1.00 57.19 80 ASN A CA 1
ATOM 648 C C . ASN A 1 80 ? -14.784 13.628 17.249 1.00 57.19 80 ASN A C 1
ATOM 650 O O . ASN A 1 80 ? -15.662 12.754 17.223 1.00 57.19 80 ASN A O 1
ATOM 654 N N . PRO A 1 81 ? -14.676 14.490 18.277 1.00 56.56 81 PRO A N 1
ATOM 655 C CA . PRO A 1 81 ? -15.623 14.496 19.396 1.00 56.56 81 PRO A CA 1
ATOM 656 C C . PRO A 1 81 ? -17.086 14.686 18.944 1.00 56.56 81 PRO A C 1
ATOM 658 O O . PRO A 1 81 ? -17.998 14.319 19.678 1.00 56.56 81 PRO A O 1
ATOM 661 N N . ASP A 1 82 ? -17.313 15.156 17.713 1.00 54.72 82 ASP A N 1
ATOM 662 C CA . ASP A 1 82 ? -18.640 15.427 17.152 1.00 54.72 82 ASP A CA 1
ATOM 663 C C . ASP A 1 82 ? -19.411 14.220 16.618 1.00 54.72 82 ASP A C 1
ATOM 665 O O . ASP A 1 82 ? -20.633 14.295 16.489 1.00 54.72 82 ASP A O 1
ATOM 669 N N . PHE A 1 83 ? -18.772 13.068 16.381 1.00 53.44 83 PHE A N 1
ATOM 670 C CA . PHE A 1 83 ? -19.546 11.840 16.192 1.00 53.44 83 PHE A CA 1
ATOM 671 C C . PHE A 1 83 ? -19.913 11.276 17.563 1.00 53.44 83 PHE A C 1
ATOM 673 O O . PHE A 1 83 ? -19.470 10.195 17.977 1.00 53.44 83 PHE A O 1
ATOM 680 N N . ASN A 1 84 ? -20.848 11.977 18.212 1.00 50.03 84 ASN A N 1
ATOM 681 C CA . ASN A 1 84 ? -22.019 11.310 18.752 1.00 50.03 84 ASN A CA 1
ATOM 682 C C . ASN A 1 84 ? -22.545 10.416 17.625 1.00 50.03 84 ASN A C 1
ATOM 684 O O . ASN A 1 84 ? -23.400 10.794 16.832 1.00 50.03 84 ASN A O 1
ATOM 688 N N . LEU A 1 85 ? -21.982 9.207 17.537 1.00 53.62 85 LEU A N 1
ATOM 689 C CA . LEU A 1 85 ? -22.743 8.042 17.150 1.00 53.62 85 LEU A CA 1
ATOM 690 C C . LEU A 1 85 ? -23.898 8.096 18.127 1.00 53.62 85 LEU A C 1
ATOM 692 O O . LEU A 1 85 ? -23.749 7.656 19.270 1.00 53.62 85 LEU A O 1
ATOM 696 N N . GLY A 1 86 ? -24.964 8.785 17.719 1.00 50.09 86 GLY A N 1
ATOM 697 C CA . GLY A 1 86 ? -26.214 8.748 18.413 1.00 50.09 86 GLY A CA 1
ATOM 698 C C . GLY A 1 86 ? -26.402 7.270 18.631 1.00 50.09 86 GLY A C 1
ATOM 699 O O . GLY A 1 86 ? -26.532 6.497 17.681 1.00 50.09 86 GLY A O 1
ATOM 700 N N . LYS A 1 87 ? -26.358 6.859 19.896 1.00 48.06 87 LYS A N 1
ATOM 701 C CA . LYS A 1 87 ? -27.327 5.870 20.295 1.00 48.06 87 LYS A CA 1
ATOM 702 C C . LYS A 1 87 ? -28.601 6.438 19.698 1.00 48.06 87 LYS A C 1
ATOM 704 O O . LYS A 1 87 ? -29.032 7.520 20.099 1.00 48.06 87 LYS A O 1
ATOM 709 N N . THR A 1 88 ? -29.085 5.835 18.620 1.00 57.56 88 THR A N 1
ATOM 710 C CA . THR A 1 88 ? -30.471 6.009 18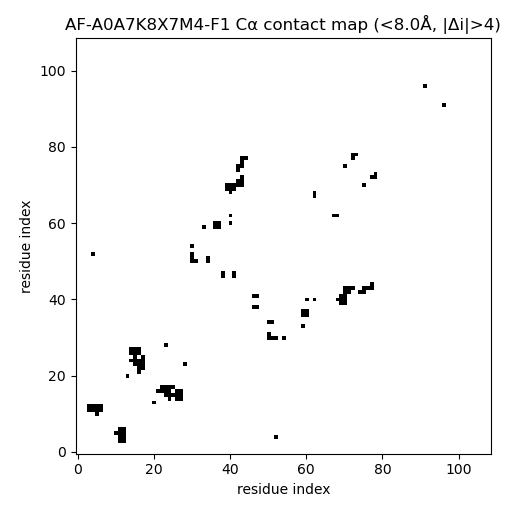.247 1.00 57.56 88 THR A CA 1
ATOM 711 C C . THR A 1 88 ? -31.195 5.370 19.417 1.00 57.56 88 THR A C 1
ATOM 713 O O . THR A 1 88 ? -31.547 4.198 19.379 1.00 57.56 88 THR A O 1
ATOM 716 N N . GLU A 1 89 ? -31.270 6.116 20.523 1.00 63.88 89 GLU A N 1
ATOM 717 C CA . GLU A 1 89 ? -32.308 5.954 21.509 1.00 63.88 89 GLU A CA 1
ATOM 718 C C . GLU A 1 89 ? -33.558 5.959 20.641 1.00 63.88 89 GLU A C 1
ATOM 720 O O . GLU A 1 89 ? -33.767 6.924 19.888 1.00 63.88 89 GLU A O 1
ATOM 725 N N . PRO A 1 90 ? -34.273 4.830 20.564 1.00 66.00 90 PRO A N 1
ATOM 726 C CA . PRO A 1 90 ? -35.421 4.751 19.694 1.00 66.00 90 PRO A CA 1
ATOM 727 C C . PRO A 1 90 ? -36.327 5.919 20.075 1.00 66.00 90 PRO A C 1
ATOM 729 O O . PRO A 1 90 ? -36.633 6.122 21.249 1.00 66.00 90 PRO A O 1
ATOM 732 N N . SER A 1 91 ? -36.711 6.721 19.079 1.00 74.81 91 SER A N 1
ATOM 733 C CA . SER A 1 91 ? -37.558 7.908 19.268 1.00 74.81 91 SER A CA 1
ATOM 734 C C . SER A 1 91 ? -38.878 7.576 19.969 1.00 74.81 91 SER A C 1
ATOM 736 O O . SER A 1 91 ? -39.559 8.463 20.478 1.00 74.81 91 SER A O 1
ATOM 738 N N . VAL A 1 92 ? -39.217 6.286 20.014 1.00 76.94 92 VAL A N 1
ATOM 739 C CA . VAL A 1 92 ? -40.340 5.710 20.730 1.00 76.94 92 VAL A CA 1
ATOM 740 C C . VAL A 1 92 ? -39.824 4.607 21.661 1.00 76.94 92 VAL A C 1
ATOM 742 O O . VAL A 1 92 ? -39.215 3.642 21.191 1.00 76.94 92 VAL A O 1
ATOM 745 N N . PRO A 1 93 ? -40.076 4.694 22.976 1.00 85.00 93 PRO A N 1
ATOM 746 C CA . PRO A 1 93 ? -39.665 3.652 23.902 1.00 85.00 93 PRO A CA 1
ATOM 747 C C . PRO A 1 93 ? -40.486 2.375 23.668 1.00 85.00 93 PRO A C 1
ATOM 749 O O . PRO A 1 93 ? -41.686 2.432 23.408 1.00 85.00 93 PRO A O 1
ATOM 752 N N . TYR A 1 94 ? -39.854 1.205 23.793 1.00 84.12 94 TYR A N 1
ATOM 753 C CA . TYR A 1 94 ? -40.452 -0.097 23.449 1.00 84.12 94 TYR A CA 1
ATOM 754 C C . TYR A 1 94 ? -41.810 -0.364 24.127 1.00 84.12 94 TYR A C 1
ATOM 756 O O . TYR A 1 94 ? -42.717 -0.928 23.517 1.00 84.12 94 TYR A O 1
ATOM 764 N N . TRP A 1 95 ? -41.992 0.105 25.365 1.00 88.19 95 TRP A N 1
ATOM 765 C CA . TRP A 1 95 ? -43.257 -0.028 26.092 1.00 88.19 95 TRP A CA 1
ATOM 766 C C . TRP A 1 95 ? -44.432 0.677 25.398 1.00 88.19 95 TRP A C 1
ATOM 768 O O . TRP A 1 95 ? -45.560 0.204 25.502 1.00 88.19 95 TRP A O 1
ATOM 778 N N . ALA A 1 96 ? -44.193 1.762 24.655 1.00 90.56 96 ALA A N 1
ATOM 779 C CA . ALA A 1 96 ? -45.250 2.485 23.951 1.00 90.56 96 ALA A CA 1
ATOM 780 C C . ALA A 1 96 ? -45.872 1.634 22.830 1.00 90.56 96 ALA A C 1
ATOM 782 O O . ALA A 1 96 ? -47.078 1.707 22.603 1.00 90.56 96 ALA A O 1
ATOM 783 N N . VAL A 1 97 ? -45.081 0.766 22.187 1.00 86.88 97 VAL A N 1
ATOM 784 C CA . VAL A 1 97 ? -45.571 -0.196 21.185 1.00 86.88 97 VAL A CA 1
ATOM 785 C C . VAL A 1 97 ? -46.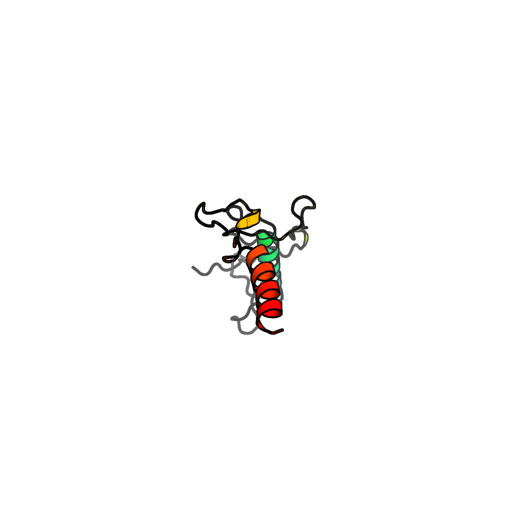474 -1.244 21.837 1.00 86.88 97 VAL A C 1
ATOM 787 O O . VAL A 1 97 ? -47.538 -1.560 21.309 1.00 86.88 97 VAL A O 1
ATOM 790 N N . ILE A 1 98 ? -46.084 -1.739 23.017 1.00 89.00 98 ILE A N 1
ATOM 791 C CA . ILE A 1 98 ? -46.879 -2.705 23.787 1.00 89.00 98 ILE A CA 1
ATOM 792 C C . ILE A 1 98 ? -48.219 -2.082 24.195 1.00 89.00 98 ILE A C 1
ATOM 794 O O . ILE A 1 98 ? -49.268 -2.686 23.983 1.00 89.00 98 ILE A O 1
ATOM 798 N N . VAL A 1 99 ? -48.198 -0.861 24.739 1.00 92.06 99 VAL A N 1
ATOM 799 C CA . VAL A 1 99 ? -49.417 -0.158 25.170 1.00 92.06 99 VAL A CA 1
ATOM 800 C C . VAL A 1 99 ? -50.357 0.093 23.991 1.00 92.06 99 VAL A C 1
ATOM 802 O O . VAL A 1 99 ? -51.554 -0.160 24.111 1.00 92.06 99 VAL A O 1
ATOM 805 N N . ALA A 1 100 ? -49.831 0.526 22.841 1.00 90.69 100 ALA A N 1
ATOM 806 C CA . ALA A 1 100 ? -50.636 0.752 21.642 1.00 90.69 100 ALA A CA 1
ATOM 807 C C . ALA A 1 100 ? -51.310 -0.536 21.136 1.00 90.69 100 ALA A C 1
ATOM 809 O O . ALA A 1 100 ? -52.491 -0.515 20.793 1.00 90.69 100 ALA A O 1
ATOM 810 N N . ALA A 1 101 ? -50.591 -1.665 21.138 1.00 90.19 101 ALA A N 1
ATOM 811 C CA . ALA A 1 101 ? -51.141 -2.954 20.725 1.00 90.19 101 ALA A CA 1
ATOM 812 C C . ALA A 1 101 ? -52.271 -3.428 21.655 1.00 90.19 101 ALA A C 1
ATOM 814 O O . ALA A 1 101 ? -53.327 -3.839 21.179 1.00 90.19 101 ALA A O 1
ATOM 815 N N . VAL A 1 102 ? -52.084 -3.323 22.976 1.00 89.75 102 VAL A N 1
ATOM 816 C CA . VAL A 1 102 ? -53.099 -3.730 23.966 1.00 89.75 102 VAL A CA 1
ATOM 817 C C . VAL A 1 102 ? -54.340 -2.838 23.892 1.00 89.75 102 VAL A C 1
ATOM 819 O O . VAL A 1 102 ? -55.462 -3.343 23.881 1.00 89.75 102 VAL A O 1
ATOM 822 N N . ALA A 1 103 ? -54.156 -1.518 23.796 1.00 86.94 103 ALA A N 1
ATOM 823 C CA . ALA A 1 103 ? -55.268 -0.579 23.673 1.00 86.94 103 ALA A CA 1
ATOM 824 C C . ALA A 1 103 ? -56.068 -0.803 22.378 1.00 86.94 103 ALA A C 1
ATOM 826 O O . ALA A 1 103 ? -57.297 -0.779 22.408 1.00 86.94 103 ALA A O 1
ATOM 827 N N . GLY A 1 104 ? -55.388 -1.083 21.260 1.00 85.44 104 GLY A N 1
ATOM 828 C CA . GLY A 1 104 ? -56.039 -1.394 19.986 1.00 85.44 104 GLY A CA 1
ATOM 829 C C . GLY A 1 104 ? -56.930 -2.639 20.045 1.00 85.44 104 GLY A C 1
ATOM 830 O O . GLY A 1 104 ? -58.024 -2.625 19.489 1.00 85.44 104 GLY A O 1
ATOM 831 N N . VAL A 1 105 ? -56.511 -3.687 20.765 1.00 84.81 105 VAL A N 1
ATOM 832 C CA . VAL A 1 105 ? -57.314 -4.913 20.945 1.00 84.81 105 VAL A CA 1
ATOM 833 C C . VAL A 1 105 ? -58.581 -4.646 21.763 1.00 84.81 105 VAL A C 1
ATOM 835 O O . VAL A 1 105 ? -59.647 -5.142 21.410 1.00 84.81 105 VAL A O 1
ATOM 838 N N . LEU A 1 106 ? -58.486 -3.839 22.825 1.00 75.50 106 LEU A N 1
ATOM 839 C CA . LEU A 1 106 ? -59.625 -3.528 23.700 1.00 75.50 106 LEU A CA 1
ATOM 840 C C . LEU A 1 106 ? -60.664 -2.611 23.045 1.00 75.50 106 LEU A C 1
ATOM 842 O O . LEU A 1 106 ? -61.843 -2.731 23.346 1.00 75.50 106 LEU A O 1
ATOM 846 N N . VAL A 1 107 ? -60.239 -1.696 22.170 1.00 77.44 107 VAL A N 1
ATOM 847 C CA . VAL A 1 107 ? -61.150 -0.794 21.439 1.00 77.44 107 VAL A CA 1
ATOM 848 C C . VAL A 1 107 ? -61.787 -1.483 20.225 1.00 77.44 107 VAL A C 1
ATOM 850 O O . VAL A 1 107 ? -62.855 -1.074 19.781 1.00 77.44 107 VAL A O 1
ATOM 853 N N . GLY A 1 108 ? -61.140 -2.517 19.681 1.00 63.03 108 GLY A N 1
ATOM 854 C CA . GLY A 1 108 ? -61.638 -3.293 18.543 1.00 63.03 108 GLY A CA 1
ATOM 855 C C . GLY A 1 108 ? -62.483 -4.525 18.895 1.00 63.03 108 GLY A C 1
ATOM 856 O O . GLY A 1 108 ? -62.856 -5.242 17.967 1.00 63.03 108 GLY A O 1
ATOM 857 N N . SER A 1 109 ? -62.747 -4.789 20.183 1.00 52.62 109 SER A N 1
ATOM 858 C CA . SER A 1 109 ? -63.560 -5.921 20.672 1.00 52.62 109 SER A CA 1
ATOM 859 C C . SER A 1 109 ? -64.950 -5.489 21.126 1.00 52.62 109 SER A C 1
ATOM 861 O O . SER A 1 109 ? -65.071 -4.360 21.648 1.00 52.62 109 SER A O 1
#

pLDDT: mean 84.96, std 13.67, range [38.31, 96.38]